Protein AF-A0A4E0R5Z4-F1 (afdb_monomer)

Solvent-accessible surface area (backbone atoms only — not comparable to full-atom values): 4262 Å² total; per-residue (Å²): 92,66,45,89,89,77,68,50,57,40,46,78,46,81,39,73,68,54,42,54,69,56,54,52,54,50,51,50,52,37,58,74,66,68,53,85,40,55,36,38,40,34,39,59,86,39,53,76,50,91,77,87,78,73,85,79,49,53,46,77,46,73,81,76,82,78,80,125

Radius of gyration: 13.88 Å; Cα contacts (8 Å, |Δi|>4): 80; chains: 1; bounding box: 37×17×44 Å

pLDDT: mean 80.16, std 12.39, range [52.66, 93.38]

Mean predicted aligned error: 7.26 Å

Structure (mmCIF, N/CA/C/O backbone):
data_AF-A0A4E0R5Z4-F1
#
_entry.id   AF-A0A4E0R5Z4-F1
#
loop_
_atom_site.group_PDB
_atom_site.id
_atom_site.type_symbol
_atom_site.label_atom_id
_atom_site.label_alt_id
_atom_site.label_comp_id
_atom_site.label_asym_id
_atom_site.label_entity_id
_atom_site.label_seq_id
_atom_site.pdbx_PDB_ins_code
_atom_site.Cartn_x
_atom_site.Cartn_y
_atom_site.Cartn_z
_atom_site.occupancy
_atom_site.B_iso_or_equiv
_atom_site.auth_seq_id
_atom_site.auth_comp_id
_atom_site.auth_asym_id
_atom_site.auth_atom_id
_atom_site.pdbx_PDB_model_num
ATOM 1 N N . MET A 1 1 ? -14.161 6.677 -0.591 1.00 72.31 1 MET A N 1
ATOM 2 C CA . MET A 1 1 ? -15.449 5.963 -0.716 1.00 72.31 1 MET A CA 1
ATOM 3 C C . MET A 1 1 ? -16.091 5.842 0.661 1.00 72.31 1 MET A C 1
ATOM 5 O O . MET A 1 1 ? -15.369 5.694 1.639 1.00 72.31 1 MET A O 1
ATOM 9 N N . THR A 1 2 ? -17.416 5.944 0.763 1.00 80.56 2 THR A N 1
ATOM 10 C CA . THR A 1 2 ? -18.146 5.828 2.038 1.00 80.56 2 THR A CA 1
ATOM 11 C C . THR A 1 2 ? -19.216 4.762 1.887 1.00 80.56 2 THR A C 1
ATOM 13 O O . THR A 1 2 ? -19.990 4.798 0.931 1.00 80.56 2 THR A O 1
ATOM 16 N N . HIS A 1 3 ? -19.242 3.792 2.794 1.00 85.00 3 HIS A N 1
ATOM 17 C CA . HIS A 1 3 ? -20.219 2.720 2.758 1.00 85.00 3 HIS A CA 1
ATOM 18 C C . HIS A 1 3 ? -21.584 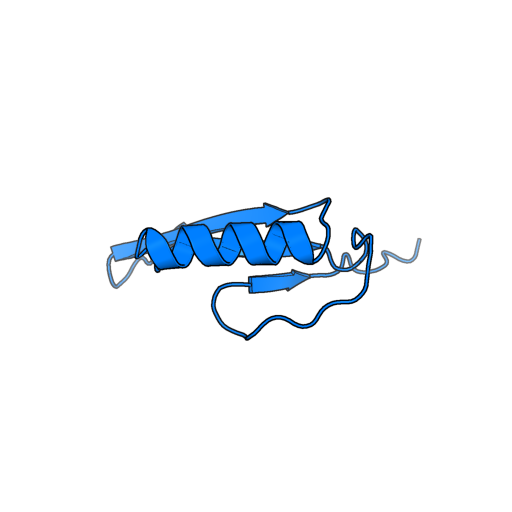3.234 3.235 1.00 85.00 3 HIS A C 1
ATOM 20 O O . HIS A 1 3 ? -21.714 3.836 4.301 1.00 85.00 3 HIS A O 1
ATOM 26 N N . ARG A 1 4 ? -22.619 3.017 2.412 1.00 83.25 4 ARG A N 1
ATOM 27 C CA . ARG A 1 4 ? -23.938 3.644 2.600 1.00 83.25 4 ARG A CA 1
ATOM 28 C C . ARG A 1 4 ? -24.710 3.164 3.827 1.00 83.25 4 ARG A C 1
ATOM 30 O O . ARG A 1 4 ? -25.550 3.913 4.305 1.00 83.25 4 ARG A O 1
ATOM 37 N N . LYS A 1 5 ? -24.480 1.938 4.305 1.00 86.69 5 LYS A N 1
ATOM 38 C CA . LYS A 1 5 ? -25.249 1.374 5.429 1.00 86.69 5 LYS A CA 1
ATOM 39 C C . LYS A 1 5 ? -24.624 1.626 6.800 1.00 86.69 5 LYS A C 1
ATOM 41 O O . LYS A 1 5 ? -25.364 1.730 7.766 1.00 86.69 5 LYS A O 1
ATOM 46 N N . ASP A 1 6 ? -23.299 1.702 6.895 1.00 87.38 6 ASP A N 1
ATOM 47 C CA . ASP A 1 6 ? -22.593 1.820 8.185 1.00 87.38 6 ASP A CA 1
ATOM 48 C C . ASP A 1 6 ? -21.770 3.113 8.326 1.00 87.38 6 ASP A C 1
ATOM 50 O O . ASP A 1 6 ? -21.129 3.324 9.352 1.00 87.38 6 ASP A O 1
ATOM 54 N N . GLY A 1 7 ? -21.756 3.972 7.299 1.00 86.06 7 GLY A N 1
ATOM 55 C CA . GLY A 1 7 ? -21.028 5.241 7.308 1.00 86.06 7 GLY A CA 1
ATOM 56 C C . GLY A 1 7 ? -19.503 5.105 7.323 1.00 86.06 7 GLY A C 1
ATOM 57 O O . GLY A 1 7 ? -18.808 6.125 7.355 1.00 86.06 7 GLY A O 1
ATOM 58 N N . ARG A 1 8 ? -18.950 3.883 7.272 1.00 86.50 8 ARG A N 1
ATOM 59 C CA . ARG A 1 8 ? -17.501 3.667 7.258 1.00 86.50 8 ARG A CA 1
ATOM 60 C C . ARG A 1 8 ? -16.908 4.288 6.006 1.00 86.50 8 ARG A C 1
ATOM 62 O O . ARG A 1 8 ? -17.445 4.177 4.903 1.00 86.50 8 ARG A O 1
ATOM 69 N N . ARG A 1 9 ? -15.779 4.960 6.181 1.00 86.81 9 ARG A N 1
ATOM 70 C CA . ARG A 1 9 ? -15.038 5.602 5.097 1.00 86.81 9 ARG A CA 1
ATOM 71 C C . ARG A 1 9 ? -13.828 4.741 4.787 1.00 86.81 9 ARG A C 1
ATOM 73 O O . ARG A 1 9 ? -13.246 4.182 5.704 1.00 86.81 9 ARG A O 1
ATOM 80 N N . ALA A 1 10 ? -13.496 4.637 3.508 1.00 87.62 10 ALA A N 1
ATOM 81 C CA . ALA A 1 10 ? -12.262 4.047 3.022 1.00 87.62 10 ALA A CA 1
ATOM 82 C C . ALA A 1 10 ? -11.639 4.980 1.977 1.00 87.62 10 ALA A C 1
ATOM 84 O O . ALA A 1 10 ? -12.326 5.502 1.089 1.00 87.62 10 ALA A O 1
ATOM 85 N N . LEU A 1 11 ? -10.343 5.206 2.098 1.00 90.38 11 LEU A N 1
ATOM 86 C CA . LEU A 1 11 ? -9.485 5.903 1.159 1.00 90.38 11 LEU A CA 1
ATOM 87 C C . LEU A 1 11 ? -8.789 4.850 0.302 1.00 90.38 11 LEU A C 1
ATOM 89 O O . LEU A 1 11 ? -8.324 3.838 0.816 1.00 90.38 11 LEU A O 1
ATOM 93 N N . ILE A 1 12 ? -8.737 5.089 -1.003 1.00 90.56 12 ILE A N 1
ATOM 94 C CA . ILE A 1 12 ? -8.019 4.227 -1.938 1.00 90.56 12 ILE A CA 1
ATOM 95 C C . ILE A 1 12 ? -6.907 5.064 -2.544 1.00 90.56 12 ILE A C 1
ATOM 97 O O . ILE A 1 12 ? -7.173 6.141 -3.079 1.00 90.56 12 ILE A O 1
ATOM 101 N N . GLU A 1 13 ? -5.679 4.568 -2.462 1.00 92.06 13 GLU A N 1
ATOM 102 C CA . GLU A 1 13 ? -4.525 5.176 -3.110 1.00 92.06 13 GLU A CA 1
ATOM 103 C C . GLU A 1 13 ? -3.992 4.241 -4.196 1.00 92.06 13 GLU A C 1
ATOM 105 O O . GLU A 1 13 ? -3.582 3.120 -3.906 1.00 92.06 13 GLU A O 1
ATOM 110 N N . ILE A 1 14 ? -4.006 4.702 -5.448 1.00 91.00 14 ILE A N 1
ATOM 111 C CA . ILE A 1 14 ? -3.538 3.926 -6.601 1.00 91.00 14 ILE A CA 1
ATOM 112 C C . ILE A 1 14 ? -2.044 4.181 -6.801 1.00 91.00 14 ILE A C 1
ATOM 114 O O . ILE A 1 14 ? -1.624 5.324 -6.977 1.00 91.00 14 ILE A O 1
ATOM 118 N N . ILE A 1 15 ? -1.240 3.118 -6.794 1.00 89.88 15 ILE A N 1
ATOM 119 C CA . ILE A 1 15 ? 0.219 3.182 -6.904 1.00 89.88 15 ILE A CA 1
ATOM 120 C C . ILE A 1 15 ? 0.658 2.552 -8.226 1.00 89.88 15 ILE A C 1
ATOM 122 O O . ILE A 1 15 ? 0.600 1.336 -8.41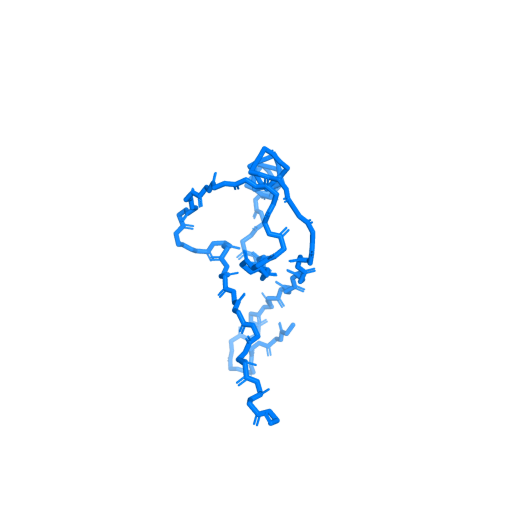0 1.00 89.88 15 ILE A O 1
ATOM 126 N N . GLY A 1 16 ? 1.121 3.411 -9.138 1.00 86.12 16 GLY A N 1
ATOM 127 C CA . GLY A 1 16 ? 1.574 3.039 -10.480 1.00 86.12 16 GLY A CA 1
ATOM 128 C C . GLY A 1 16 ? 3.091 2.916 -10.659 1.00 86.12 16 GLY A C 1
ATOM 129 O O . GLY A 1 16 ? 3.515 2.578 -11.751 1.00 86.12 16 GLY A O 1
ATOM 130 N N . PHE A 1 17 ? 3.909 3.199 -9.639 1.00 84.94 17 PHE A N 1
ATOM 131 C C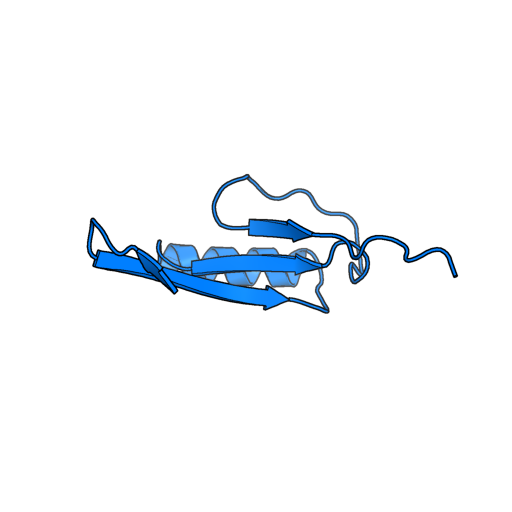A . PHE A 1 17 ? 5.362 2.966 -9.639 1.00 84.94 17 PHE A CA 1
ATOM 132 C C . PHE A 1 17 ? 5.825 2.728 -8.205 1.00 84.94 17 PHE A C 1
ATOM 134 O O . PHE A 1 17 ? 5.492 3.514 -7.313 1.00 84.94 17 PHE A O 1
ATOM 141 N N . TRP A 1 18 ? 6.560 1.643 -7.957 1.00 83.69 18 TRP A N 1
ATOM 142 C CA . TRP A 1 18 ? 6.958 1.294 -6.598 1.00 83.69 18 TRP A CA 1
ATOM 143 C C . TRP A 1 18 ? 8.165 0.359 -6.536 1.00 83.69 18 TRP A C 1
ATOM 145 O O . TRP A 1 18 ? 8.469 -0.395 -7.455 1.00 83.69 18 TRP A O 1
ATOM 155 N N . HIS A 1 19 ? 8.825 0.403 -5.380 1.00 84.25 19 HIS A N 1
ATOM 156 C CA . HIS A 1 19 ? 9.863 -0.536 -4.971 1.00 84.25 19 HIS A CA 1
ATOM 157 C C . HIS A 1 19 ? 9.433 -1.203 -3.652 1.00 84.25 19 HIS A C 1
ATOM 159 O O . HIS A 1 19 ? 8.815 -0.519 -2.824 1.00 84.25 19 HIS A O 1
ATOM 165 N N . PRO A 1 20 ? 9.760 -2.484 -3.389 1.00 82.94 20 PRO A N 1
ATOM 166 C CA . PRO A 1 20 ? 9.360 -3.178 -2.161 1.00 82.94 20 PRO A CA 1
ATOM 167 C C . PRO A 1 20 ? 9.654 -2.383 -0.887 1.00 82.94 20 PRO A C 1
ATOM 169 O O . PRO A 1 20 ? 8.787 -2.206 -0.033 1.00 82.94 20 PRO A O 1
ATOM 172 N N . GLN A 1 21 ? 10.847 -1.793 -0.796 1.00 85.25 21 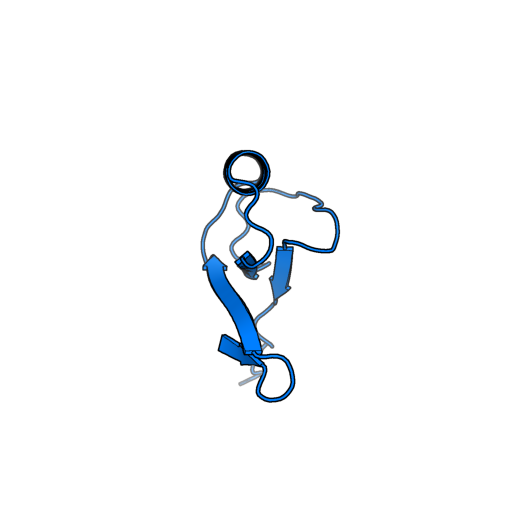GLN A N 1
ATOM 173 C CA . GLN A 1 21 ? 11.246 -0.990 0.362 1.00 85.25 21 GLN A CA 1
ATOM 174 C C . GLN A 1 21 ? 10.418 0.299 0.527 1.00 85.25 21 GLN A C 1
ATOM 176 O O . GLN A 1 21 ? 10.186 0.741 1.654 1.00 85.25 21 GLN A O 1
ATOM 181 N N . TYR A 1 22 ? 9.942 0.900 -0.570 1.00 87.62 22 TYR A N 1
ATOM 182 C CA . TYR A 1 22 ? 9.044 2.056 -0.512 1.00 87.62 22 TYR A CA 1
ATOM 183 C C . TYR A 1 22 ? 7.690 1.661 0.084 1.00 87.62 22 TYR A C 1
ATOM 185 O O . TYR A 1 22 ? 7.241 2.303 1.038 1.00 87.62 22 TYR A O 1
ATOM 193 N N . LEU A 1 23 ? 7.081 0.579 -0.418 1.00 86.88 23 LEU A N 1
ATOM 194 C CA . LEU A 1 23 ? 5.803 0.084 0.099 1.00 86.88 23 LEU A CA 1
ATOM 195 C C . LEU A 1 23 ? 5.912 -0.317 1.571 1.00 86.88 23 LEU A C 1
ATOM 197 O O . LEU A 1 23 ? 5.078 0.098 2.368 1.00 86.88 23 LEU A O 1
ATOM 201 N N . GLN A 1 24 ? 6.982 -1.012 1.964 1.00 87.69 24 GLN A N 1
ATOM 202 C CA . GLN A 1 24 ? 7.219 -1.381 3.364 1.00 87.69 24 GLN A CA 1
ATOM 203 C C . GLN A 1 24 ? 7.312 -0.155 4.285 1.00 87.69 24 GLN A C 1
ATOM 205 O O . GLN A 1 24 ? 6.681 -0.104 5.342 1.00 87.69 24 GLN A O 1
ATOM 210 N N . ARG A 1 25 ? 8.049 0.888 3.874 1.00 91.19 25 ARG A N 1
ATOM 211 C CA . ARG A 1 25 ? 8.125 2.143 4.643 1.00 91.19 25 ARG A CA 1
ATOM 212 C C . ARG A 1 25 ? 6.777 2.853 4.725 1.00 91.19 25 ARG A C 1
ATOM 214 O O . ARG A 1 25 ? 6.481 3.456 5.754 1.00 91.19 25 ARG A O 1
ATOM 221 N N . LYS A 1 26 ? 5.983 2.812 3.655 1.00 90.81 26 LYS A N 1
ATOM 222 C CA . LYS A 1 26 ? 4.654 3.424 3.615 1.00 90.81 26 LYS A CA 1
ATOM 223 C C . LYS A 1 26 ? 3.675 2.692 4.532 1.00 90.81 26 LYS A C 1
ATOM 225 O O . LYS A 1 26 ? 3.044 3.343 5.357 1.00 90.81 26 LYS A O 1
ATOM 230 N N . LEU A 1 27 ? 3.635 1.362 4.465 1.00 89.31 27 LEU A N 1
ATOM 231 C CA . LEU A 1 27 ? 2.829 0.518 5.351 1.00 89.31 27 LEU A CA 1
ATOM 232 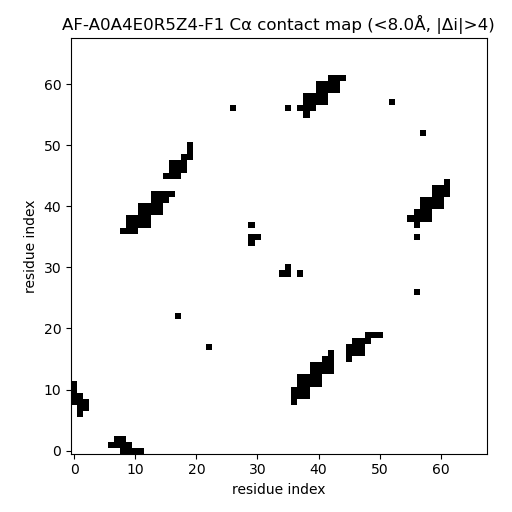C C . LEU A 1 27 ? 3.176 0.746 6.820 1.00 89.31 27 LEU A C 1
ATOM 234 O O . LEU A 1 27 ? 2.282 0.936 7.638 1.00 89.31 27 LEU A O 1
ATOM 238 N N . 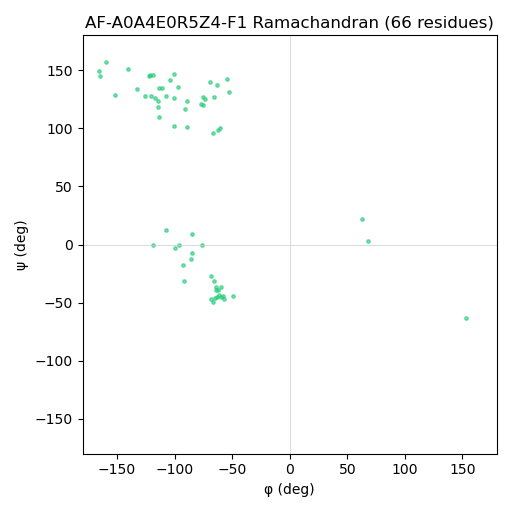ARG A 1 28 ? 4.470 0.826 7.155 1.00 91.19 28 ARG A N 1
ATOM 239 C CA . ARG A 1 28 ? 4.891 1.140 8.525 1.00 91.19 28 ARG A CA 1
ATOM 240 C C . ARG A 1 28 ? 4.308 2.468 9.016 1.00 91.19 28 ARG A C 1
ATOM 242 O O . ARG A 1 28 ? 3.725 2.496 10.091 1.00 91.19 28 ARG A O 1
ATOM 249 N N . LYS A 1 29 ? 4.386 3.535 8.213 1.00 92.31 29 LYS A N 1
ATOM 250 C CA . LYS A 1 29 ? 3.818 4.847 8.574 1.00 92.31 29 LYS A CA 1
ATOM 251 C C . LYS A 1 29 ? 2.299 4.812 8.753 1.00 92.31 29 LYS A C 1
ATOM 253 O O . LYS A 1 29 ? 1.776 5.472 9.641 1.00 92.31 29 LYS A O 1
ATOM 258 N N . ILE A 1 30 ? 1.594 4.061 7.908 1.00 90.88 30 ILE A N 1
ATOM 259 C CA . ILE A 1 30 ? 0.132 3.902 7.988 1.00 90.88 30 ILE A CA 1
ATOM 260 C C . ILE A 1 30 ? -0.252 3.219 9.306 1.00 90.88 30 ILE A C 1
ATOM 262 O O . ILE A 1 30 ? -1.140 3.697 10.016 1.00 90.88 30 ILE A O 1
ATOM 266 N N . ARG A 1 31 ? 0.478 2.157 9.668 1.00 90.06 31 ARG A N 1
ATOM 267 C CA . ARG A 1 31 ? 0.302 1.423 10.927 1.00 90.06 31 ARG A CA 1
ATOM 268 C C . ARG A 1 31 ? 0.637 2.279 12.144 1.00 90.06 31 ARG A C 1
ATOM 270 O O . ARG A 1 31 ? -0.158 2.323 13.077 1.00 90.06 31 ARG A O 1
ATOM 277 N N . GLU A 1 32 ? 1.759 2.998 12.112 1.00 93.38 32 GLU A N 1
ATOM 278 C CA . GLU A 1 32 ? 2.168 3.950 13.160 1.00 93.38 32 GLU A CA 1
ATOM 279 C C . GLU A 1 32 ? 1.131 5.067 13.351 1.00 93.38 32 GLU A C 1
ATOM 281 O O . GLU A 1 32 ? 0.845 5.459 14.478 1.00 93.38 32 GLU A O 1
ATOM 286 N N . ALA A 1 33 ? 0.504 5.535 12.269 1.00 92.50 33 ALA A N 1
ATOM 287 C CA . ALA A 1 33 ? -0.582 6.514 12.317 1.00 92.50 33 ALA A CA 1
ATOM 288 C C . ALA A 1 33 ? -1.937 5.919 12.759 1.00 92.50 33 ALA A C 1
ATOM 290 O O . ALA A 1 33 ? -2.940 6.635 12.792 1.00 92.50 33 ALA A O 1
ATOM 291 N N . GLY A 1 34 ? -2.009 4.613 13.047 1.00 90.38 34 GLY A N 1
ATOM 292 C CA . GLY A 1 34 ? -3.243 3.920 13.424 1.00 90.38 34 GLY A CA 1
ATOM 293 C C . GLY A 1 34 ? -4.311 3.938 12.328 1.00 90.38 34 GLY A C 1
ATOM 294 O O . GLY A 1 34 ? -5.510 3.822 12.612 1.00 90.38 34 GLY A O 1
ATOM 295 N N . ARG A 1 35 ? -3.914 4.133 11.065 1.00 88.69 35 ARG A N 1
ATOM 296 C CA . ARG A 1 35 ? -4.858 4.421 9.993 1.00 88.69 35 ARG A CA 1
ATOM 297 C C . ARG A 1 35 ? -5.374 3.142 9.342 1.00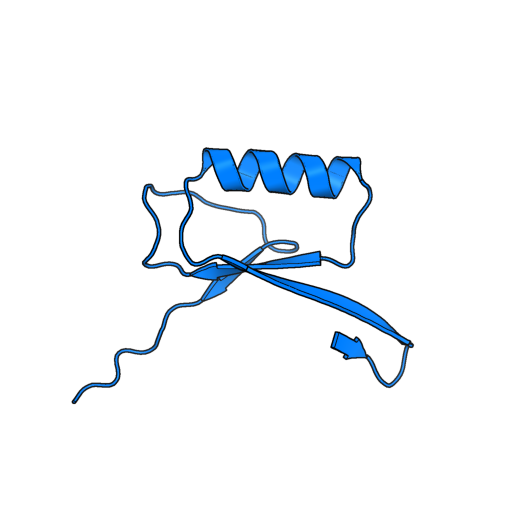 88.69 35 ARG A C 1
ATOM 299 O O . ARG A 1 35 ? -4.707 2.535 8.522 1.00 88.69 35 ARG A O 1
ATOM 306 N N . ARG A 1 36 ? -6.594 2.748 9.718 1.00 85.88 36 ARG A N 1
ATOM 307 C CA . ARG A 1 36 ? -7.248 1.502 9.265 1.00 85.88 36 ARG A CA 1
ATOM 308 C C . ARG A 1 36 ? -8.196 1.660 8.076 1.00 85.88 36 ARG A C 1
ATOM 310 O O . ARG A 1 36 ? -8.832 0.695 7.677 1.00 85.88 36 ARG A O 1
ATOM 317 N N . ASP A 1 37 ? -8.355 2.874 7.561 1.00 88.81 37 ASP A N 1
ATOM 318 C CA . ASP A 1 37 ? -9.278 3.172 6.466 1.00 88.81 37 ASP A CA 1
ATOM 319 C C . ASP A 1 37 ? -8.570 3.445 5.137 1.00 88.81 37 ASP A C 1
ATOM 321 O O . ASP A 1 37 ? -9.211 3.936 4.216 1.00 88.81 37 ASP A O 1
ATOM 325 N N . LEU A 1 38 ? -7.275 3.151 5.019 1.00 89.56 38 LEU A N 1
ATOM 326 C CA . LEU A 1 38 ? -6.515 3.339 3.788 1.00 89.56 38 LEU A CA 1
ATOM 327 C C . LEU A 1 38 ? -6.215 1.990 3.133 1.00 89.56 38 LEU A C 1
ATOM 329 O O . LEU A 1 38 ? -5.656 1.099 3.764 1.00 89.56 38 LEU A O 1
ATOM 333 N N . ILE A 1 39 ? -6.560 1.878 1.853 1.00 89.19 39 ILE A N 1
ATOM 334 C CA . ILE A 1 39 ? -6.281 0.723 1.001 1.00 89.19 39 ILE A CA 1
ATOM 335 C C . ILE A 1 39 ? -5.310 1.171 -0.092 1.00 89.19 39 ILE A C 1
ATOM 337 O O . ILE A 1 39 ? -5.593 2.111 -0.840 1.00 89.19 39 ILE A O 1
ATOM 341 N N . LEU A 1 40 ? -4.167 0.496 -0.198 1.00 90.56 40 LEU A N 1
ATOM 342 C CA . LEU A 1 40 ? -3.188 0.714 -1.259 1.00 90.56 40 LEU A CA 1
ATOM 343 C C . LEU A 1 40 ? -3.499 -0.218 -2.430 1.00 90.56 40 LEU A C 1
ATOM 345 O O . LEU A 1 40 ? -3.427 -1.435 -2.286 1.00 90.56 40 LEU A O 1
ATOM 349 N N . LEU A 1 41 ? -3.827 0.349 -3.588 1.00 90.75 41 LEU A N 1
ATOM 350 C CA . LEU A 1 41 ? -4.092 -0.389 -4.818 1.00 90.75 41 LEU A CA 1
ATOM 351 C C . LEU A 1 41 ? -2.851 -0.337 -5.719 1.00 90.75 41 LEU A C 1
ATOM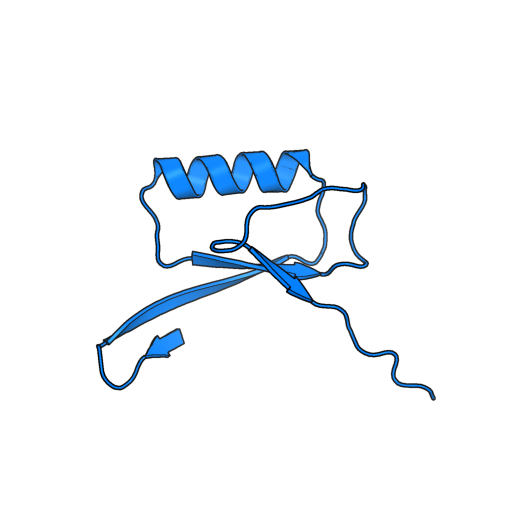 353 O O . LEU A 1 41 ? -2.570 0.677 -6.356 1.00 90.75 41 LEU A O 1
ATOM 357 N N . VAL A 1 42 ? -2.086 -1.422 -5.746 1.00 87.81 42 VAL A N 1
ATOM 358 C CA . VAL A 1 42 ? -0.758 -1.490 -6.362 1.00 87.81 42 VAL A CA 1
ATOM 359 C C . VAL A 1 42 ? -0.831 -2.157 -7.732 1.00 87.81 42 VAL A C 1
ATOM 361 O O . VAL A 1 42 ? -1.314 -3.281 -7.858 1.00 87.81 42 VAL A O 1
ATOM 364 N N . TYR A 1 43 ? -0.315 -1.480 -8.760 1.00 86.75 43 TYR A N 1
ATOM 365 C CA . TYR A 1 43 ? -0.213 -2.061 -10.095 1.00 86.75 43 TYR A CA 1
ATOM 366 C C . TYR A 1 43 ? 0.935 -3.081 -10.153 1.00 86.75 43 TYR A C 1
ATOM 368 O O . TYR A 1 43 ? 2.099 -2.744 -9.912 1.00 86.75 43 TYR A O 1
ATOM 376 N N . GLU A 1 44 ? 0.607 -4.335 -10.472 1.00 76.38 44 GLU A N 1
ATOM 377 C CA . GLU A 1 44 ? 1.543 -5.469 -10.422 1.00 76.38 44 GLU A CA 1
ATOM 378 C C . GLU A 1 44 ? 2.699 -5.336 -11.414 1.00 76.38 44 GLU A C 1
ATOM 380 O O . GLU A 1 44 ? 3.840 -5.653 -11.088 1.00 76.38 44 GLU A O 1
ATOM 385 N N . SER A 1 45 ? 2.427 -4.842 -12.623 1.00 70.88 45 SER A N 1
ATOM 386 C CA . SER A 1 45 ? 3.424 -4.778 -13.701 1.00 70.88 45 SER A CA 1
ATOM 387 C C . SER A 1 45 ? 4.309 -3.531 -13.655 1.00 70.88 45 SER A C 1
ATOM 389 O O . SER A 1 45 ? 5.274 -3.448 -14.406 1.00 70.88 45 SER A O 1
ATOM 391 N N . ALA A 1 46 ? 4.014 -2.576 -12.770 1.00 66.38 46 ALA A N 1
ATOM 392 C CA . ALA A 1 46 ? 4.884 -1.430 -12.491 1.00 66.38 46 ALA A CA 1
ATOM 393 C C . ALA A 1 46 ? 5.970 -1.729 -11.450 1.00 66.38 46 ALA A C 1
ATOM 395 O O . ALA A 1 46 ? 6.633 -0.821 -10.937 1.00 66.38 46 ALA A O 1
ATOM 396 N N . ASN A 1 47 ? 6.105 -2.999 -11.089 1.00 61.72 47 ASN A N 1
ATOM 397 C CA . ASN A 1 47 ? 7.018 -3.416 -10.062 1.00 61.72 47 ASN A CA 1
ATOM 398 C C . ASN A 1 47 ? 8.474 -3.354 -10.545 1.00 61.72 47 ASN A C 1
ATOM 400 O O . ASN A 1 47 ? 8.838 -3.984 -11.536 1.00 61.72 47 ASN A O 1
ATOM 404 N N . VAL A 1 48 ? 9.312 -2.635 -9.801 1.00 55.47 48 VAL A N 1
ATOM 405 C CA . VAL A 1 48 ? 10.758 -2.562 -10.046 1.00 55.47 48 VAL A CA 1
ATOM 406 C C . VAL A 1 48 ? 11.510 -3.729 -9.363 1.00 55.47 48 VAL A C 1
ATOM 408 O O . VAL A 1 48 ? 12.672 -3.951 -9.688 1.00 55.47 48 VAL A O 1
ATOM 411 N N . ALA A 1 49 ? 10.881 -4.508 -8.455 1.00 54.25 49 ALA A N 1
ATOM 412 C CA . ALA A 1 49 ? 11.466 -5.717 -7.831 1.00 54.25 49 ALA A CA 1
ATOM 413 C C . ALA A 1 49 ? 10.443 -6.638 -7.106 1.00 54.25 49 ALA A C 1
ATOM 415 O O . ALA A 1 49 ? 9.525 -6.163 -6.451 1.00 54.25 49 ALA A O 1
ATOM 416 N N . GLN A 1 50 ? 10.609 -7.970 -7.125 1.00 52.66 50 GLN A N 1
ATOM 417 C CA . GLN A 1 50 ? 9.682 -8.917 -6.460 1.00 52.66 50 GLN A CA 1
ATOM 418 C C . GLN A 1 50 ? 9.454 -8.631 -4.956 1.00 52.66 50 GLN A C 1
ATOM 420 O O . GLN A 1 50 ? 10.382 -8.290 -4.224 1.00 52.66 50 GLN A O 1
ATOM 425 N N . GLY A 1 51 ? 8.217 -8.820 -4.478 1.00 57.78 51 GLY A N 1
ATOM 426 C CA . GLY A 1 51 ? 7.861 -8.712 -3.060 1.00 57.78 51 GLY A CA 1
ATOM 427 C C . GLY A 1 51 ? 6.485 -9.311 -2.751 1.00 57.78 51 GLY A C 1
ATOM 428 O O . GLY A 1 51 ? 5.600 -9.291 -3.602 1.00 57.78 51 GLY A O 1
ATOM 429 N N . VAL A 1 52 ? 6.320 -9.843 -1.536 1.00 57.94 52 VAL A N 1
ATOM 430 C CA . VAL A 1 52 ? 5.052 -10.376 -1.006 1.00 57.94 52 VAL A CA 1
ATOM 431 C C . VAL A 1 52 ? 4.573 -9.450 0.113 1.00 57.94 52 VAL A C 1
ATOM 433 O O . VAL A 1 52 ? 5.370 -9.040 0.959 1.00 57.94 52 VAL A O 1
ATOM 436 N N . PHE A 1 53 ? 3.286 -9.106 0.115 1.00 65.25 53 PHE A N 1
ATOM 437 C CA . PHE A 1 53 ? 2.658 -8.281 1.150 1.00 65.25 53 PHE A CA 1
ATOM 438 C C . PHE A 1 53 ? 1.503 -9.050 1.784 1.00 65.25 53 PHE A C 1
ATOM 440 O O . PHE A 1 53 ? 0.819 -9.812 1.104 1.00 65.25 53 PHE A O 1
ATOM 447 N N . GLU A 1 54 ? 1.285 -8.854 3.084 1.00 60.50 54 GLU A N 1
ATOM 448 C CA . GLU A 1 54 ? 0.155 -9.477 3.768 1.00 60.50 54 GLU A CA 1
ATOM 449 C C . GLU A 1 54 ? -1.175 -8.869 3.317 1.00 60.50 54 GLU A C 1
ATOM 451 O O . GLU A 1 54 ? -1.303 -7.653 3.133 1.00 60.50 54 GLU A O 1
ATOM 456 N N . ALA A 1 55 ? -2.171 -9.737 3.145 1.00 57.16 55 ALA A N 1
ATOM 457 C CA . ALA A 1 55 ? -3.506 -9.356 2.722 1.00 57.16 55 ALA A CA 1
ATOM 458 C C . ALA A 1 55 ? -4.189 -8.488 3.793 1.00 57.16 55 ALA A C 1
ATOM 460 O O . ALA A 1 55 ? -4.274 -8.870 4.959 1.00 57.16 55 ALA A O 1
ATOM 461 N N . GLY A 1 56 ? -4.691 -7.319 3.386 1.00 67.94 56 GLY A N 1
ATOM 462 C CA . GLY A 1 56 ? -5.466 -6.422 4.249 1.00 67.94 56 GLY A CA 1
ATOM 463 C C . GLY A 1 56 ? -5.375 -4.957 3.827 1.00 67.94 56 GLY A C 1
ATOM 464 O O . GLY A 1 56 ? -6.371 -4.364 3.426 1.00 67.94 56 GLY A O 1
ATOM 465 N N . GLU A 1 57 ? -4.173 -4.380 3.884 1.00 73.62 57 GLU A N 1
ATOM 466 C CA . GLU A 1 57 ? -3.921 -2.962 3.555 1.00 73.62 57 GLU A CA 1
ATOM 467 C C . GLU A 1 57 ? -3.513 -2.758 2.086 1.00 73.62 57 GLU A C 1
ATOM 469 O O . GLU A 1 57 ? -3.575 -1.640 1.574 1.00 73.62 57 GLU A O 1
ATOM 474 N N . VAL A 1 58 ? -3.089 -3.829 1.406 1.00 83.75 58 VAL A N 1
ATOM 475 C CA . VAL A 1 58 ? -2.626 -3.808 0.013 1.00 83.75 58 VAL A CA 1
ATOM 476 C C . VAL A 1 58 ? -3.500 -4.721 -0.836 1.00 83.75 58 VAL A C 1
ATOM 478 O O . VAL A 1 58 ? -3.677 -5.896 -0.518 1.00 83.75 58 VAL A O 1
ATOM 481 N N . LEU A 1 59 ? -4.010 -4.178 -1.937 1.00 86.00 59 LEU A N 1
ATOM 482 C CA . LEU A 1 59 ? -4.623 -4.918 -3.032 1.00 86.00 59 LEU A CA 1
ATOM 483 C C . LEU A 1 59 ? -3.742 -4.758 -4.264 1.00 86.00 59 LEU A C 1
ATOM 485 O O . LEU A 1 59 ? -3.315 -3.648 -4.579 1.00 86.00 59 LEU A O 1
ATOM 489 N N . THR A 1 60 ? -3.477 -5.848 -4.971 1.00 84.44 60 THR A N 1
ATOM 490 C CA . THR A 1 60 ? -2.769 -5.800 -6.248 1.00 84.44 60 THR A CA 1
ATOM 491 C C . THR A 1 60 ? -3.759 -5.894 -7.403 1.00 84.44 60 THR A C 1
ATOM 493 O O . THR A 1 60 ? -4.818 -6.512 -7.284 1.00 84.44 60 THR A O 1
ATOM 496 N N . PHE A 1 61 ? -3.451 -5.232 -8.516 1.00 83.81 61 PHE A N 1
ATOM 497 C CA . PHE A 1 61 ? -4.234 -5.352 -9.741 1.00 83.81 61 PHE A CA 1
ATOM 498 C C . PHE A 1 61 ? -3.330 -5.376 -10.967 1.00 83.81 61 PHE A C 1
ATOM 500 O O . PHE A 1 61 ? -2.256 -4.769 -10.991 1.00 83.81 61 PHE A O 1
ATOM 507 N N . SER A 1 62 ? -3.805 -6.042 -12.011 1.00 82.38 62 SER A N 1
ATOM 508 C CA . SER A 1 62 ? -3.219 -6.024 -13.343 1.00 82.38 62 SER A CA 1
ATOM 509 C C . SER A 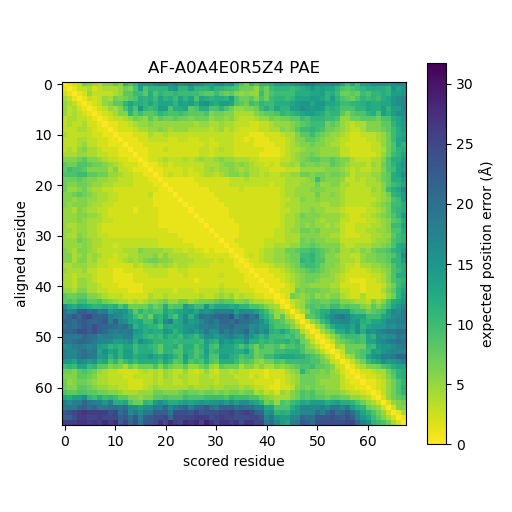1 62 ? -4.230 -5.456 -14.333 1.00 82.38 62 SER A C 1
ATOM 511 O O . SER A 1 62 ? -5.444 -5.616 -14.192 1.00 82.38 62 SER A O 1
ATOM 513 N N . LEU A 1 63 ? -3.727 -4.744 -15.338 1.00 77.81 63 LEU A N 1
ATOM 514 C CA . LEU A 1 63 ? -4.547 -4.331 -16.464 1.00 77.81 63 LEU A CA 1
ATOM 515 C C . LEU A 1 63 ? -4.717 -5.563 -17.348 1.00 77.81 63 LEU A C 1
ATOM 517 O O . LEU A 1 63 ? -3.729 -6.146 -17.802 1.00 77.81 63 LEU A O 1
ATOM 521 N N . GLY A 1 64 ? -5.964 -5.981 -17.567 1.00 71.12 64 GLY A N 1
ATOM 522 C CA . GLY A 1 64 ? -6.258 -7.041 -18.522 1.00 71.12 64 GLY A CA 1
ATOM 523 C C . GLY A 1 64 ? -5.633 -6.685 -19.868 1.00 71.12 64 GLY A C 1
ATOM 524 O O . GLY A 1 64 ? -5.783 -5.557 -20.342 1.00 71.12 64 GLY A O 1
ATOM 525 N N . LYS A 1 65 ? -4.905 -7.627 -20.481 1.00 62.00 65 LYS A N 1
ATOM 526 C CA . LYS A 1 65 ? -4.452 -7.456 -21.862 1.00 62.00 65 LYS A CA 1
ATOM 527 C C . LYS A 1 65 ? -5.698 -7.351 -22.735 1.00 62.00 65 LYS A C 1
ATOM 529 O O . LYS A 1 65 ? -6.284 -8.374 -23.085 1.00 62.00 65 LYS A O 1
ATOM 534 N N . ASN A 1 66 ? -6.096 -6.133 -23.091 1.00 56.06 66 ASN A N 1
ATOM 535 C CA . ASN A 1 66 ? -6.949 -5.933 -24.249 1.00 56.06 66 ASN A CA 1
ATOM 536 C C . ASN A 1 66 ? -6.146 -6.460 -25.437 1.00 56.06 66 ASN A C 1
ATOM 538 O O . ASN A 1 66 ? -5.193 -5.828 -25.887 1.00 56.06 66 ASN A O 1
ATOM 542 N N . ARG A 1 67 ? -6.464 -7.688 -25.856 1.00 56.62 67 ARG A N 1
ATOM 543 C CA . ARG A 1 67 ? -6.024 -8.220 -27.138 1.00 56.62 67 ARG A CA 1
ATOM 544 C C . ARG A 1 67 ? -6.735 -7.382 -28.196 1.00 56.62 67 ARG A C 1
ATOM 546 O O . ARG A 1 67 ? -7.912 -7.616 -28.453 1.00 56.62 67 ARG A O 1
ATOM 553 N N . CYS A 1 68 ? -6.044 -6.358 -28.688 1.00 53.69 68 CYS A N 1
ATOM 554 C CA . CYS A 1 68 ? -6.258 -5.877 -30.044 1.00 53.69 68 CYS A CA 1
ATOM 555 C C . CYS A 1 68 ? -5.777 -6.956 -31.018 1.00 53.69 68 CYS A C 1
ATOM 557 O O . CYS A 1 68 ? -4.762 -7.618 -30.689 1.00 53.69 68 CYS A O 1
#

Foldseek 3Di:
DADPPPRQAAAEAEAQADEPVRVVVVVVVCVVVVPQRYAYEYEPVNYPDDDDDDPRRYDYDYDPPPPD

Sequence (68 aa):
MTHRKDGRRALIEIIGFWHPQYLQRKLRKIREAGRRDLILLVYESANVAQGVFEAGEVLTFSLGKNRC

Organism: NCBI:txid1003181

InterPro domains:
  IPR008508 Endonuclease Bax1 [PF05626] (4-61)
  IPR008508 Endonuclease Bax1 [PTHR39640] (5-62)

Nearest PDB structures (foldseek):
  3ooj-assembly1_B  TM=6.583E-01  e=1.600E+00  Escherichia coli
  6l3r-assembly1_A  TM=4.024E-01  e=2.382E+00  Homo sapiens
  1pnv-assembly1_A  TM=3.986E-01  e=3.106E+00  Amycolatopsis orientalis
  1pn3-assembly1_A  TM=4.240E-01  e=4.626E+00  Amycolatopsis orientalis
  2eud-assembly1_A-2  TM=4.192E-01  e=3.547E+00  Saccharomyces cerevisiae

Secondary structure (DSSP, 8-state):
-B-TTT--B-EEEEESSB-HHHHHHHHHHHHHTT--SEEEEEEGGGBSS-----BTTEEEE-------